Protein AF-A0A8T0CR46-F1 (afdb_monomer_lite)

Radius of gyration: 14.8 Å; chains: 1; bounding box: 35×21×45 Å

pLDDT: mean 83.99, std 10.34, range [54.0, 95.06]

Foldseek 3Di:
DCVCLVDLVVFAAEEEQAQAAAPVVVVVVVVVCPVSVLQDPVDNVSRRYHYFHDYNPHQLVSSLCSLVVSVVVQCCCCPVVVTDYHYHYPPPVSNVVSVVVVVVVVVD

Structure (mmCIF, N/CA/C/O backbone):
data_AF-A0A8T0CR46-F1
#
_entry.id   AF-A0A8T0CR46-F1
#
loop_
_atom_site.group_PDB
_atom_site.id
_atom_site.type_symbol
_atom_site.label_atom_id
_atom_site.label_alt_id
_atom_site.label_comp_id
_atom_site.label_asym_id
_atom_site.label_entity_id
_atom_site.label_seq_id
_atom_site.pdbx_PDB_ins_code
_atom_site.Cartn_x
_atom_site.Cartn_y
_atom_site.Cartn_z
_atom_site.occupancy
_atom_site.B_iso_or_equiv
_atom_site.auth_seq_id
_atom_site.auth_comp_id
_atom_site.auth_asym_id
_atom_site.auth_atom_id
_atom_site.pdbx_PDB_model_num
ATOM 1 N N . MET A 1 1 ? 5.145 12.892 8.705 1.00 56.03 1 MET A N 1
ATOM 2 C CA . MET A 1 1 ? 4.207 11.905 9.277 1.00 56.03 1 MET A CA 1
ATOM 3 C C . MET A 1 1 ? 3.051 12.491 10.091 1.00 56.03 1 MET A C 1
ATOM 5 O O . MET A 1 1 ? 2.077 11.772 10.279 1.00 56.03 1 MET A O 1
ATOM 9 N N . GLU A 1 2 ? 3.065 13.766 10.507 1.00 56.06 2 GLU A N 1
ATOM 10 C CA . GLU A 1 2 ? 1.919 14.369 11.224 1.00 56.06 2 GLU A CA 1
ATOM 11 C C . GLU A 1 2 ? 0.599 14.307 10.441 1.00 56.06 2 GLU A C 1
ATOM 13 O O . GLU A 1 2 ? -0.447 14.062 11.028 1.00 56.06 2 GLU A O 1
ATOM 18 N N . LEU A 1 3 ? 0.638 14.461 9.112 1.00 58.25 3 LEU A N 1
ATOM 19 C CA . LEU A 1 3 ? -0.565 14.420 8.276 1.00 58.25 3 LEU A CA 1
ATOM 20 C C . LEU A 1 3 ? -1.251 13.040 8.297 1.00 58.25 3 LEU A C 1
ATOM 22 O O . LEU A 1 3 ? -2.468 12.965 8.415 1.00 58.25 3 LEU A O 1
ATOM 26 N N . ILE A 1 4 ? -0.476 11.949 8.234 1.00 61.84 4 ILE A N 1
ATOM 27 C CA . ILE A 1 4 ? -1.019 10.580 8.263 1.00 61.84 4 ILE A CA 1
ATOM 28 C C . ILE A 1 4 ? -1.576 10.276 9.655 1.00 61.84 4 ILE A C 1
ATOM 30 O O . ILE A 1 4 ? -2.685 9.772 9.767 1.00 61.84 4 ILE A O 1
ATOM 34 N N . ASN A 1 5 ? -0.851 10.639 10.717 1.00 62.47 5 ASN A N 1
ATOM 35 C CA . ASN A 1 5 ? -1.284 10.404 12.096 1.00 62.47 5 ASN A CA 1
ATOM 36 C C . ASN A 1 5 ? -2.555 11.206 12.439 1.00 62.47 5 ASN A C 1
ATOM 38 O O . ASN A 1 5 ? -3.494 10.666 13.019 1.00 62.47 5 ASN A O 1
ATOM 42 N N . ASN A 1 6 ? -2.624 12.474 12.023 1.00 61.47 6 ASN A N 1
ATOM 43 C CA . ASN A 1 6 ? -3.775 13.337 12.288 1.00 61.47 6 ASN A CA 1
ATOM 44 C C . ASN A 1 6 ? -5.003 12.936 11.460 1.00 61.47 6 ASN A C 1
ATOM 46 O O . ASN A 1 6 ? -6.112 12.944 11.993 1.00 61.47 6 ASN A O 1
ATOM 50 N N . ILE A 1 7 ? -4.829 12.543 10.192 1.00 58.34 7 ILE A N 1
ATOM 51 C CA . ILE A 1 7 ? -5.963 12.156 9.344 1.00 58.34 7 ILE A CA 1
ATOM 52 C C . ILE A 1 7 ? -6.427 10.724 9.643 1.00 58.34 7 ILE A C 1
ATOM 54 O O . ILE A 1 7 ? -7.627 10.520 9.778 1.00 58.34 7 ILE A O 1
ATOM 58 N N . ALA A 1 8 ? -5.527 9.762 9.883 1.00 57.94 8 ALA A N 1
ATOM 59 C CA . ALA A 1 8 ? -5.908 8.392 10.263 1.00 57.94 8 ALA A CA 1
ATOM 60 C C . ALA A 1 8 ? -6.574 8.313 11.652 1.00 57.94 8 ALA A C 1
ATOM 62 O O . ALA A 1 8 ? -7.353 7.397 11.932 1.00 57.94 8 ALA A O 1
ATOM 63 N N . LYS A 1 9 ? -6.291 9.272 12.547 1.00 60.84 9 LYS A N 1
ATOM 64 C CA . LYS A 1 9 ? -7.025 9.413 13.816 1.00 60.84 9 LYS A CA 1
ATOM 65 C C . LYS A 1 9 ? -8.398 10.060 13.638 1.00 60.84 9 LYS A C 1
ATOM 67 O O . LYS A 1 9 ? -9.297 9.722 14.403 1.00 60.84 9 LYS A O 1
ATOM 72 N N . ALA A 1 10 ? -8.558 10.947 12.655 1.00 56.47 10 ALA A N 1
ATOM 73 C CA . ALA A 1 10 ? -9.793 11.692 12.425 1.00 56.47 10 ALA A CA 1
ATOM 74 C C . ALA A 1 10 ? -10.804 10.948 11.534 1.00 56.47 10 ALA A C 1
ATOM 76 O O . ALA A 1 10 ? -11.992 10.986 11.839 1.00 56.47 10 ALA A O 1
ATOM 77 N N . HIS A 1 11 ? -10.367 10.260 10.472 1.00 56.34 11 HIS A N 1
ATOM 78 C CA . HIS A 1 11 ? -11.255 9.601 9.509 1.00 56.34 11 HIS A CA 1
ATOM 79 C C . HIS A 1 11 ? -10.614 8.361 8.856 1.00 56.34 11 HIS A C 1
ATOM 81 O O . HIS A 1 11 ? -9.505 8.426 8.331 1.00 56.34 11 HIS A O 1
ATOM 87 N N . GLY A 1 12 ? -11.367 7.255 8.828 1.00 75.19 12 GLY A N 1
ATOM 88 C CA . GLY A 1 12 ? -11.159 6.148 7.888 1.00 75.19 12 GLY A CA 1
ATOM 89 C C . GLY A 1 12 ? -9.908 5.275 8.062 1.00 75.19 12 GLY A C 1
ATOM 90 O O . GLY A 1 12 ? -9.276 5.241 9.120 1.00 75.19 12 GLY A O 1
ATOM 91 N N . VAL A 1 13 ? -9.591 4.528 6.998 1.00 85.31 13 VAL A N 1
ATOM 92 C CA . VAL A 1 13 ? -8.410 3.651 6.870 1.00 85.31 13 VAL A CA 1
ATOM 93 C C . VAL A 1 13 ? -7.413 4.304 5.911 1.00 85.31 13 VAL A C 1
ATOM 95 O O . VAL A 1 13 ? -7.794 4.884 4.896 1.00 85.31 13 VAL A O 1
ATOM 98 N N . SER A 1 14 ? -6.119 4.217 6.211 1.00 88.50 14 SER A N 1
ATOM 99 C CA . SER A 1 14 ? -5.063 4.736 5.332 1.00 88.50 14 SER A CA 1
ATOM 100 C C . SER A 1 14 ? -4.324 3.608 4.616 1.00 88.50 14 SER A C 1
ATOM 102 O O . SER A 1 14 ? -3.993 2.591 5.218 1.00 88.50 14 SER A O 1
ATOM 104 N N . VAL A 1 15 ? -4.008 3.793 3.338 1.00 90.75 15 VAL A N 1
ATOM 105 C CA . VAL A 1 15 ? -3.164 2.873 2.567 1.00 90.75 15 VAL A CA 1
ATOM 106 C C . VAL A 1 15 ? -1.932 3.625 2.090 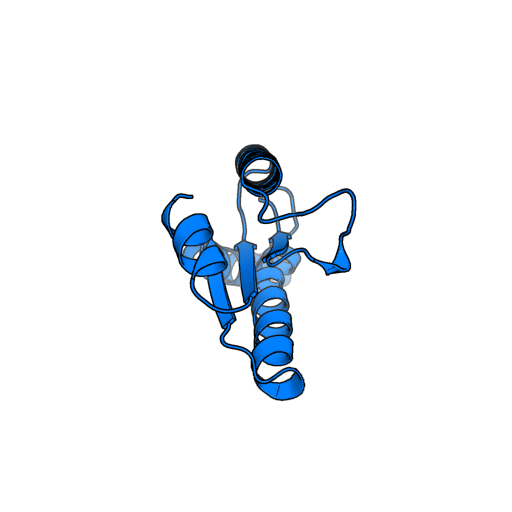1.00 90.75 15 VAL A C 1
ATOM 108 O O . VAL A 1 15 ? -2.043 4.672 1.460 1.00 90.75 15 VAL A O 1
ATOM 111 N N . PHE A 1 16 ? -0.749 3.097 2.385 1.00 91.50 16 PHE A N 1
ATOM 112 C CA . PHE A 1 16 ? 0.530 3.668 1.982 1.00 91.50 16 PHE A CA 1
ATOM 113 C C . PHE A 1 16 ? 1.216 2.762 0.960 1.00 91.50 16 PHE A C 1
ATOM 115 O O . PHE A 1 16 ? 1.511 1.605 1.248 1.00 91.50 16 PHE A O 1
ATOM 122 N N . GLY A 1 17 ? 1.495 3.291 -0.226 1.00 92.06 17 GLY A N 1
ATOM 123 C CA . GLY A 1 17 ? 2.255 2.644 -1.288 1.00 92.06 17 GLY A CA 1
ATOM 124 C C . GLY A 1 17 ? 3.648 3.254 -1.418 1.00 92.06 17 GLY A C 1
ATOM 125 O O . GLY A 1 17 ? 3.812 4.274 -2.084 1.00 92.06 17 GLY A O 1
ATOM 126 N N . GLY A 1 18 ? 4.646 2.604 -0.823 1.00 91.62 18 GLY A N 1
ATOM 127 C CA . GLY A 1 18 ? 6.061 2.957 -0.913 1.00 91.62 18 GLY A CA 1
ATOM 128 C C . GLY A 1 18 ? 6.701 2.449 -2.209 1.00 91.62 18 GLY A C 1
ATOM 129 O O . GLY A 1 18 ? 7.262 1.353 -2.226 1.00 91.62 18 GLY A O 1
ATOM 130 N N . VAL A 1 19 ? 6.615 3.209 -3.300 1.00 89.56 19 VAL A N 1
ATOM 131 C CA . VAL A 1 19 ? 7.185 2.888 -4.614 1.00 89.56 19 VAL A CA 1
ATOM 132 C C . VAL A 1 19 ? 8.599 3.447 -4.759 1.00 89.56 19 VAL A C 1
ATOM 134 O O . VAL A 1 19 ? 8.808 4.635 -4.981 1.00 89.56 19 VAL A O 1
ATOM 137 N N . GLY A 1 20 ? 9.582 2.554 -4.768 1.00 85.69 20 GLY A N 1
ATOM 138 C CA . GLY A 1 20 ? 10.983 2.890 -4.993 1.00 85.69 20 GLY A CA 1
ATOM 139 C C . GLY A 1 20 ? 11.594 3.724 -3.874 1.00 85.69 20 GLY A C 1
ATOM 140 O O . GLY A 1 20 ? 12.476 4.532 -4.163 1.00 85.69 20 GLY A O 1
ATOM 141 N N . GLU A 1 21 ? 11.135 3.512 -2.644 1.00 87.56 21 GLU A N 1
ATOM 142 C CA . GLU A 1 21 ? 11.645 4.166 -1.440 1.00 87.56 21 GLU A CA 1
ATOM 143 C C . GLU A 1 21 ? 12.926 3.503 -0.931 1.00 87.56 21 GLU A C 1
ATOM 145 O O . GLU A 1 21 ? 13.296 2.395 -1.349 1.00 87.56 21 GLU A O 1
ATOM 150 N N . ARG A 1 22 ? 13.647 4.199 -0.046 1.00 90.00 22 ARG A N 1
ATOM 151 C CA . ARG A 1 22 ? 14.786 3.596 0.651 1.00 90.00 22 ARG A CA 1
ATOM 152 C C . ARG A 1 22 ? 14.275 2.721 1.787 1.00 90.00 22 ARG A C 1
ATOM 154 O O . ARG A 1 22 ? 13.466 3.163 2.598 1.00 90.00 22 ARG A O 1
ATOM 161 N N . THR A 1 23 ? 14.867 1.539 1.948 1.00 88.75 23 THR A N 1
ATOM 162 C CA . THR A 1 23 ? 14.489 0.597 3.016 1.00 88.75 23 THR A CA 1
ATOM 163 C C . THR A 1 23 ? 14.590 1.219 4.406 1.00 88.75 23 THR A C 1
ATOM 165 O O . THR A 1 23 ? 13.755 0.945 5.261 1.00 88.75 23 THR A O 1
ATOM 168 N N . ARG A 1 24 ? 15.571 2.107 4.620 1.00 91.25 24 ARG A N 1
ATOM 169 C CA . ARG A 1 24 ? 15.704 2.871 5.867 1.00 91.25 24 ARG A CA 1
ATOM 170 C C . ARG A 1 24 ? 14.489 3.766 6.123 1.00 91.25 24 ARG A C 1
ATOM 172 O O . ARG A 1 24 ? 13.941 3.725 7.210 1.00 91.25 24 ARG A O 1
ATOM 179 N N . GLU A 1 25 ? 14.050 4.529 5.124 1.00 86.56 25 GLU A N 1
ATOM 180 C CA . GLU A 1 25 ? 12.909 5.449 5.248 1.00 86.56 25 GLU A CA 1
ATOM 181 C C . GLU A 1 25 ? 11.604 4.671 5.479 1.00 86.56 25 GLU A C 1
ATOM 183 O O . GLU A 1 25 ? 10.792 5.060 6.315 1.00 86.56 25 GLU A O 1
ATOM 188 N N . GLY A 1 26 ? 11.447 3.513 4.826 1.00 86.44 26 GLY A N 1
ATOM 189 C CA . GLY A 1 26 ? 10.337 2.596 5.094 1.00 86.44 26 GLY A CA 1
ATOM 190 C C . GLY A 1 26 ? 10.342 2.035 6.521 1.00 86.44 26 GLY A C 1
ATOM 191 O O . GLY A 1 26 ? 9.294 1.982 7.159 1.00 86.44 26 GLY A O 1
ATOM 192 N N . ASN A 1 27 ? 11.512 1.653 7.041 1.00 89.81 27 ASN A N 1
ATOM 193 C CA . ASN A 1 27 ? 11.646 1.172 8.417 1.00 89.81 27 ASN A CA 1
ATOM 194 C C . ASN A 1 27 ? 11.351 2.274 9.443 1.00 89.81 27 ASN A C 1
ATOM 196 O O . ASN A 1 27 ? 10.620 2.032 10.400 1.00 89.81 27 ASN A O 1
ATOM 200 N N . ASP A 1 28 ? 11.882 3.478 9.229 1.00 89.69 28 ASP A N 1
ATOM 201 C CA . ASP A 1 28 ? 11.635 4.627 10.102 1.00 89.69 28 ASP A CA 1
ATOM 202 C C . ASP A 1 28 ? 10.128 4.959 10.134 1.00 89.69 28 ASP A C 1
ATOM 204 O O . ASP A 1 28 ? 9.560 5.161 11.207 1.00 89.69 28 ASP A O 1
ATOM 208 N N . LEU A 1 29 ? 9.446 4.892 8.979 1.00 87.12 29 LEU A N 1
ATOM 209 C CA . LEU A 1 29 ? 7.991 5.048 8.881 1.00 87.12 29 LEU A CA 1
ATOM 210 C C . LEU A 1 29 ? 7.220 3.976 9.648 1.00 87.12 29 LEU A C 1
ATOM 212 O O . LEU A 1 29 ? 6.269 4.299 10.357 1.00 87.12 29 LEU A O 1
ATOM 216 N N . TYR A 1 30 ? 7.618 2.712 9.527 1.00 88.06 30 TYR A N 1
ATOM 217 C CA . TYR A 1 30 ? 6.979 1.624 10.262 1.00 88.06 30 TYR A CA 1
ATOM 218 C C . TYR A 1 30 ? 7.098 1.817 11.781 1.00 88.06 30 TYR A C 1
ATOM 220 O O . TYR A 1 30 ? 6.103 1.689 12.498 1.00 88.06 30 TYR A O 1
ATOM 228 N N . MET A 1 31 ? 8.290 2.181 12.263 1.00 89.81 31 MET A N 1
ATOM 229 C CA . MET A 1 31 ? 8.522 2.435 13.688 1.00 89.81 31 MET A CA 1
ATOM 230 C C . MET A 1 31 ? 7.699 3.625 14.191 1.00 89.81 31 MET A C 1
ATOM 232 O O . MET A 1 31 ? 7.061 3.518 15.236 1.00 89.81 31 MET A O 1
ATOM 236 N N . GLU A 1 32 ? 7.608 4.714 13.424 1.00 86.38 32 GLU A N 1
ATOM 237 C CA . GLU A 1 32 ? 6.786 5.868 13.810 1.00 86.38 32 GLU A CA 1
ATOM 238 C C . GLU A 1 32 ? 5.281 5.531 13.841 1.00 86.38 32 GLU A C 1
ATOM 240 O O . GLU A 1 32 ? 4.551 5.962 14.737 1.00 86.38 32 GLU A O 1
ATOM 245 N N . MET A 1 33 ? 4.792 4.713 12.903 1.00 85.75 33 MET A N 1
ATOM 246 C CA . MET A 1 33 ? 3.391 4.258 12.886 1.00 85.75 33 MET A CA 1
ATOM 247 C C . MET A 1 33 ? 3.054 3.352 14.074 1.00 85.75 33 MET A C 1
ATOM 249 O O . MET A 1 33 ? 1.936 3.393 14.595 1.00 85.75 33 MET A O 1
ATOM 253 N N . LYS A 1 34 ? 4.028 2.564 14.527 1.00 85.69 34 LYS A N 1
ATOM 254 C CA . LYS A 1 34 ? 3.924 1.755 15.740 1.00 85.69 34 LYS A CA 1
ATOM 255 C C . LYS A 1 34 ? 3.911 2.628 16.997 1.00 85.69 34 LYS A C 1
ATOM 257 O O . LYS A 1 34 ? 3.012 2.493 17.822 1.00 85.69 34 LYS A O 1
ATOM 262 N N . GLU A 1 35 ? 4.860 3.551 17.138 1.00 85.62 35 GLU A N 1
ATOM 263 C CA . GLU A 1 35 ? 4.948 4.444 18.306 1.00 85.62 35 GLU A CA 1
ATOM 264 C C . GLU A 1 35 ? 3.738 5.382 18.427 1.00 85.62 35 GLU A C 1
ATOM 266 O O . GLU A 1 35 ? 3.282 5.687 19.528 1.00 85.62 35 GLU A O 1
ATOM 271 N N . SER A 1 36 ? 3.169 5.807 17.297 1.00 81.56 36 SER A N 1
ATOM 272 C CA . SER A 1 36 ? 1.979 6.668 17.258 1.00 81.56 36 SER A CA 1
ATOM 273 C C . SER A 1 36 ? 0.652 5.944 17.527 1.00 81.56 36 SER A C 1
ATOM 275 O O . SER A 1 36 ? -0.381 6.618 17.670 1.00 81.56 36 SER A O 1
ATOM 277 N N . GLY A 1 37 ? 0.676 4.607 17.613 1.00 80.75 37 GLY A N 1
ATOM 278 C CA . GLY A 1 37 ? -0.491 3.749 17.834 1.00 80.75 37 GLY A CA 1
ATOM 279 C C . GLY A 1 37 ? -1.384 3.564 16.603 1.00 80.75 37 GLY A C 1
ATOM 280 O O . GLY A 1 37 ? -2.527 3.133 16.740 1.00 80.75 37 GLY A O 1
ATOM 281 N N . VAL A 1 38 ? -0.900 3.913 15.407 1.00 83.81 38 VAL A N 1
ATOM 282 C CA . VAL A 1 38 ? -1.615 3.679 14.138 1.00 83.81 38 VAL A CA 1
A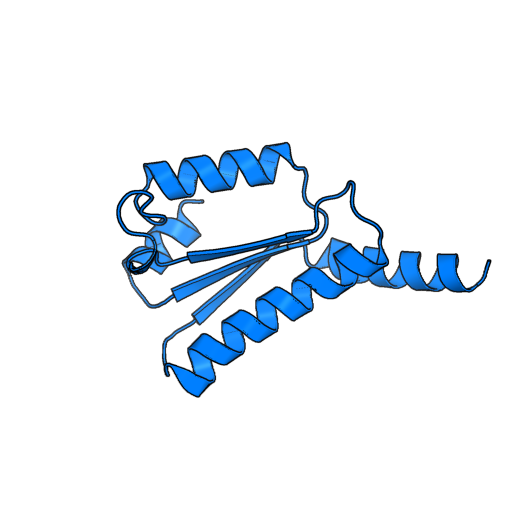TOM 283 C C . VAL A 1 38 ? -1.539 2.198 13.745 1.00 83.81 38 VAL A C 1
ATOM 285 O O . VAL A 1 38 ? -2.515 1.638 13.238 1.00 83.81 38 VAL A O 1
ATOM 288 N N . ILE A 1 39 ? -0.392 1.565 14.015 1.00 86.12 39 ILE A N 1
ATOM 289 C CA . ILE A 1 39 ? -0.192 0.114 13.947 1.00 86.12 39 ILE A CA 1
ATOM 290 C C . ILE A 1 39 ? -0.197 -0.429 15.372 1.00 86.12 39 ILE A C 1
ATOM 292 O O . ILE A 1 39 ? 0.633 -0.038 16.193 1.00 86.12 39 ILE A O 1
ATOM 296 N N . ASN A 1 40 ? -1.114 -1.350 15.650 1.00 85.69 40 ASN A N 1
ATOM 297 C CA . ASN A 1 40 ? -1.195 -2.040 16.931 1.00 85.69 40 ASN A CA 1
ATOM 298 C C . ASN A 1 40 ? -0.575 -3.440 16.784 1.00 85.69 40 ASN A C 1
ATOM 300 O O . ASN A 1 40 ? -1.160 -4.327 16.165 1.00 85.69 40 ASN A O 1
ATOM 304 N N . GLU A 1 41 ? 0.625 -3.643 17.336 1.00 82.88 41 GLU A N 1
ATOM 305 C CA . GLU A 1 41 ? 1.322 -4.940 17.268 1.00 82.88 41 GLU A CA 1
ATOM 306 C C . GLU A 1 41 ? 0.653 -6.024 18.114 1.00 82.88 41 GLU A C 1
ATOM 308 O O . GLU A 1 41 ? 0.752 -7.208 17.792 1.00 82.88 41 GLU A O 1
ATOM 313 N N . GLN A 1 42 ? -0.012 -5.636 19.202 1.00 83.25 42 GLN A N 1
ATOM 314 C CA . GLN A 1 42 ? -0.704 -6.574 20.081 1.00 83.25 42 GLN A CA 1
ATOM 315 C C . GLN A 1 42 ? -2.034 -7.024 19.467 1.00 83.25 42 GLN A C 1
ATOM 317 O O . GLN A 1 42 ? -2.446 -8.165 19.672 1.00 83.25 42 GLN A O 1
ATOM 322 N N . ASN A 1 43 ? -2.684 -6.151 18.691 1.00 84.56 43 ASN A N 1
ATOM 323 C CA . ASN A 1 43 ? -3.897 -6.464 17.949 1.00 84.56 43 ASN A CA 1
ATOM 324 C C . ASN A 1 43 ? -3.850 -5.898 16.524 1.00 84.56 43 ASN A C 1
ATOM 326 O O . ASN A 1 43 ? -4.310 -4.790 16.251 1.00 84.56 43 ASN A O 1
ATOM 330 N N . ILE A 1 44 ? -3.349 -6.708 15.589 1.00 83.19 44 ILE A N 1
ATOM 331 C CA . ILE A 1 44 ? -3.210 -6.322 14.177 1.00 83.19 44 ILE A CA 1
ATOM 332 C C . ILE A 1 44 ? -4.564 -5.917 13.570 1.00 83.19 44 ILE A C 1
ATOM 334 O O . ILE A 1 44 ? -4.603 -5.021 12.730 1.00 83.19 44 ILE A O 1
ATOM 338 N N . ALA A 1 45 ? -5.674 -6.510 14.026 1.00 81.06 45 ALA A N 1
ATOM 339 C CA . ALA A 1 45 ? -7.012 -6.216 13.510 1.00 81.06 45 ALA A CA 1
ATOM 340 C C . ALA A 1 45 ? -7.501 -4.791 13.829 1.00 81.06 45 ALA A C 1
ATOM 342 O O . ALA A 1 45 ? -8.395 -4.291 13.153 1.00 81.06 45 ALA A O 1
ATOM 343 N N . GLU A 1 46 ? -6.917 -4.126 14.829 1.00 82.94 46 GLU A N 1
ATOM 344 C CA . GLU A 1 46 ? -7.232 -2.733 15.178 1.00 82.94 46 GLU A CA 1
ATOM 345 C C . GLU A 1 46 ? -6.358 -1.711 14.436 1.00 82.94 46 GLU A C 1
ATOM 347 O O . GLU A 1 46 ? -6.554 -0.503 14.587 1.00 82.94 46 GLU A O 1
ATOM 352 N N . SER A 1 47 ? -5.387 -2.169 13.639 1.00 85.88 47 SER A N 1
ATOM 353 C CA . SER A 1 47 ? -4.505 -1.275 12.888 1.00 85.88 47 SER A CA 1
ATOM 354 C C . SER A 1 47 ? -5.287 -0.517 11.815 1.00 85.88 47 SER A C 1
ATOM 356 O O . SER A 1 47 ? -6.066 -1.097 11.061 1.00 85.88 47 SER A O 1
ATOM 358 N N . LYS A 1 48 ? -5.048 0.793 11.714 1.00 84.50 48 LYS A N 1
ATOM 359 C CA . LYS A 1 48 ? -5.775 1.685 10.789 1.00 84.50 48 LYS A CA 1
ATOM 360 C C . LYS A 1 48 ? -5.022 1.985 9.495 1.00 84.50 48 LYS A C 1
ATOM 362 O O . LYS A 1 48 ? -5.462 2.819 8.702 1.00 84.50 48 LYS A O 1
ATOM 367 N N . VAL A 1 49 ? -3.874 1.343 9.288 1.00 88.06 49 VAL A N 1
ATOM 368 C CA . VAL A 1 49 ? -3.020 1.568 8.123 1.00 88.06 49 VAL A CA 1
ATOM 369 C C . VAL A 1 49 ? -2.614 0.257 7.461 1.00 88.06 49 VAL A C 1
ATOM 371 O O . VAL A 1 49 ? -2.237 -0.699 8.136 1.00 88.06 49 VAL A O 1
ATOM 374 N N . ALA A 1 50 ? -2.646 0.235 6.132 1.00 89.25 50 ALA A N 1
ATOM 375 C CA . ALA A 1 50 ? -2.024 -0.798 5.315 1.00 89.25 50 ALA A CA 1
ATOM 376 C C . ALA A 1 50 ? -0.757 -0.231 4.662 1.00 89.25 50 ALA A C 1
ATOM 378 O O . ALA A 1 50 ? -0.808 0.813 4.013 1.00 89.25 50 ALA A O 1
ATOM 379 N N . LEU A 1 51 ? 0.379 -0.910 4.826 1.00 90.88 51 LEU A N 1
ATOM 380 C CA . LEU A 1 51 ? 1.658 -0.515 4.233 1.00 90.88 51 LEU A CA 1
ATOM 381 C C . LEU A 1 51 ? 2.037 -1.494 3.117 1.00 90.88 51 LEU A C 1
ATOM 383 O O . LEU A 1 51 ? 2.148 -2.697 3.348 1.00 90.88 51 LEU A O 1
ATOM 387 N N . VAL A 1 52 ? 2.275 -0.979 1.915 1.00 92.75 52 VAL A N 1
ATOM 388 C CA . VAL A 1 52 ? 2.720 -1.742 0.745 1.00 92.75 52 VAL A CA 1
ATOM 389 C C . VAL A 1 52 ? 4.057 -1.175 0.292 1.00 92.75 52 VAL A C 1
ATOM 391 O O . VAL A 1 52 ? 4.138 -0.013 -0.094 1.00 92.75 52 VAL A O 1
ATOM 394 N N . TYR A 1 53 ? 5.113 -1.987 0.313 1.00 91.50 53 TYR A N 1
ATOM 395 C CA . TYR A 1 53 ? 6.464 -1.538 -0.021 1.00 91.50 53 TYR A CA 1
ATOM 396 C C . TYR A 1 53 ? 7.014 -2.219 -1.273 1.00 91.50 53 TYR A C 1
ATOM 398 O O . TYR A 1 53 ? 6.978 -3.437 -1.413 1.00 91.50 53 TYR A O 1
ATOM 406 N N . GLY A 1 54 ? 7.595 -1.408 -2.150 1.00 90.44 54 GLY A N 1
ATOM 407 C CA . GLY A 1 54 ? 8.393 -1.802 -3.302 1.00 90.44 54 GLY A CA 1
ATOM 408 C C . GLY A 1 54 ? 9.694 -1.028 -3.278 1.00 90.44 54 GLY A C 1
ATOM 409 O O . GLY A 1 54 ? 9.818 -0.005 -3.939 1.00 90.44 54 GLY A O 1
ATOM 410 N N . GLN A 1 55 ? 10.638 -1.486 -2.471 1.00 88.19 55 GLN A N 1
ATOM 411 C CA . GLN A 1 55 ? 11.867 -0.764 -2.148 1.00 88.19 55 GLN A CA 1
ATOM 412 C C . GLN A 1 55 ? 12.797 -0.607 -3.367 1.00 88.19 55 GLN A C 1
ATOM 414 O O . GLN A 1 55 ? 12.678 -1.322 -4.361 1.00 88.19 55 GLN A O 1
ATOM 419 N N . MET A 1 56 ? 13.746 0.335 -3.319 1.00 86.31 56 MET A N 1
ATOM 420 C CA . MET A 1 56 ? 14.691 0.595 -4.424 1.00 86.31 56 MET A CA 1
ATOM 421 C C . MET A 1 56 ? 15.525 -0.618 -4.861 1.00 86.31 56 MET A C 1
ATOM 423 O O . MET A 1 56 ? 15.950 -0.665 -6.015 1.00 86.31 56 MET A O 1
ATOM 427 N N . ASN A 1 57 ? 15.778 -1.562 -3.953 1.00 87.88 57 ASN A N 1
ATOM 428 C CA . ASN A 1 57 ? 16.516 -2.798 -4.226 1.00 87.88 57 ASN A CA 1
ATOM 429 C C . ASN A 1 57 ? 15.711 -3.806 -5.062 1.00 87.88 57 ASN A C 1
ATOM 431 O O . ASN A 1 57 ? 16.291 -4.768 -5.559 1.00 87.88 57 ASN A O 1
ATOM 435 N N . GLU A 1 58 ? 14.406 -3.591 -5.231 1.00 88.94 58 GLU A N 1
ATOM 436 C CA . GLU A 1 58 ? 13.544 -4.465 -6.016 1.00 88.94 58 GLU A CA 1
ATOM 437 C C . GLU A 1 58 ? 13.639 -4.193 -7.521 1.00 88.94 58 GLU A C 1
ATOM 439 O O . GLU A 1 58 ? 13.879 -3.069 -7.997 1.00 88.94 58 GLU A O 1
ATOM 444 N N . LEU A 1 59 ? 13.363 -5.248 -8.293 1.00 88.94 59 LEU A N 1
ATOM 445 C CA . LEU A 1 59 ? 13.294 -5.181 -9.749 1.00 88.94 59 LEU A CA 1
ATOM 446 C C . LEU A 1 59 ? 12.316 -4.075 -10.194 1.00 88.94 59 LEU A C 1
ATOM 448 O O . LEU A 1 59 ? 11.258 -3.886 -9.587 1.00 88.94 59 LEU A O 1
ATOM 452 N N . PRO A 1 60 ? 12.613 -3.351 -11.287 1.00 86.19 60 PRO A N 1
ATOM 453 C CA . PRO A 1 60 ? 11.755 -2.263 -11.758 1.00 86.19 60 PRO A CA 1
ATOM 454 C C . PRO A 1 60 ? 10.326 -2.714 -12.076 1.00 86.19 60 PRO A C 1
ATOM 456 O O . PRO A 1 60 ? 9.386 -1.976 -11.799 1.00 86.19 60 PRO A O 1
ATOM 459 N N . GLY A 1 61 ? 10.141 -3.944 -12.568 1.00 85.62 61 GLY A N 1
ATOM 460 C CA . GLY A 1 61 ? 8.808 -4.516 -12.766 1.00 85.62 61 GLY A CA 1
ATOM 461 C C . GLY A 1 61 ? 8.016 -4.656 -11.459 1.00 85.62 61 GLY A C 1
ATOM 462 O O . GLY A 1 61 ? 6.837 -4.311 -11.421 1.00 85.62 61 GLY A O 1
ATOM 463 N N . ALA A 1 62 ? 8.664 -5.082 -10.369 1.00 86.94 62 ALA A N 1
ATOM 464 C CA . ALA A 1 62 ? 8.033 -5.167 -9.052 1.00 86.94 62 ALA A CA 1
ATOM 465 C C . ALA A 1 62 ? 7.664 -3.770 -8.526 1.00 86.94 62 ALA A C 1
ATOM 467 O O . ALA A 1 62 ? 6.527 -3.547 -8.109 1.00 86.94 62 ALA A O 1
ATOM 468 N N . ARG A 1 63 ? 8.575 -2.794 -8.650 1.00 89.62 63 ARG A N 1
ATOM 469 C CA . ARG A 1 63 ? 8.326 -1.397 -8.248 1.00 89.62 63 ARG A CA 1
ATOM 470 C C . ARG A 1 63 ? 7.162 -0.760 -9.005 1.00 89.62 63 ARG A C 1
ATOM 472 O O . ARG A 1 63 ? 6.348 -0.074 -8.398 1.00 89.62 63 ARG A O 1
ATOM 479 N N . MET A 1 64 ? 7.032 -1.030 -10.304 1.00 87.06 64 MET A N 1
ATOM 480 C CA . MET A 1 64 ? 5.890 -0.560 -11.092 1.00 87.06 64 MET A CA 1
ATOM 481 C C . MET A 1 64 ? 4.560 -1.136 -10.574 1.00 87.06 64 MET A C 1
ATOM 483 O O . MET A 1 64 ? 3.540 -0.461 -10.623 1.00 87.06 64 MET A O 1
ATOM 487 N N . ARG A 1 65 ? 4.530 -2.372 -10.070 1.00 90.75 65 ARG A N 1
ATOM 488 C CA . ARG A 1 65 ? 3.279 -3.005 -9.618 1.00 90.75 65 ARG A CA 1
ATOM 489 C C . ARG A 1 65 ? 2.836 -2.558 -8.228 1.00 90.75 65 ARG A C 1
ATOM 491 O O . ARG A 1 65 ? 1.639 -2.549 -7.971 1.00 90.75 65 ARG A O 1
ATOM 498 N N . VAL A 1 66 ? 3.757 -2.129 -7.369 1.00 91.81 66 VAL A N 1
ATOM 499 C CA . VAL A 1 66 ? 3.462 -1.754 -5.974 1.00 91.81 66 VAL A CA 1
ATOM 500 C C . VAL A 1 66 ? 2.400 -0.662 -5.856 1.00 91.81 66 VAL A C 1
ATOM 502 O O . VAL A 1 66 ? 1.496 -0.788 -5.034 1.00 91.81 66 VAL A O 1
ATOM 505 N N . GLY A 1 67 ? 2.453 0.367 -6.708 1.00 89.69 67 GLY A N 1
ATOM 506 C CA . GLY A 1 67 ? 1.430 1.419 -6.714 1.00 89.69 67 GLY A CA 1
ATOM 507 C C . GLY A 1 67 ? 0.031 0.881 -7.039 1.00 89.69 67 GLY A C 1
ATOM 508 O O . GLY A 1 67 ? -0.948 1.311 -6.437 1.00 89.69 67 GLY A O 1
ATOM 509 N N . LEU A 1 68 ? -0.059 -0.110 -7.933 1.00 92.38 68 LEU A N 1
ATOM 510 C CA . LEU A 1 68 ? -1.323 -0.768 -8.275 1.00 92.38 68 LEU A CA 1
ATOM 511 C C . LEU A 1 68 ? -1.812 -1.663 -7.135 1.00 92.38 68 LEU A C 1
ATOM 513 O O . LEU A 1 68 ? -2.995 -1.647 -6.829 1.00 92.38 68 LEU A O 1
ATOM 517 N N . THR A 1 69 ? -0.916 -2.392 -6.467 1.00 93.75 69 THR A N 1
ATOM 518 C CA . THR A 1 69 ? -1.272 -3.203 -5.293 1.00 93.75 69 THR A CA 1
ATOM 519 C C . THR A 1 69 ? -1.842 -2.339 -4.168 1.00 93.75 69 THR A C 1
ATOM 521 O O . THR A 1 69 ? -2.860 -2.695 -3.578 1.00 93.75 69 THR A O 1
ATOM 524 N N . ALA A 1 70 ? -1.222 -1.185 -3.897 1.00 93.31 70 ALA A N 1
ATOM 525 C CA . ALA A 1 70 ? -1.738 -0.223 -2.927 1.00 93.31 70 ALA A CA 1
ATOM 526 C C . ALA A 1 70 ? -3.120 0.310 -3.343 1.00 93.31 70 ALA A C 1
ATOM 528 O O . ALA A 1 70 ? -4.023 0.386 -2.513 1.00 93.31 70 ALA A O 1
ATOM 529 N N . LEU A 1 71 ? -3.316 0.604 -4.634 1.00 93.50 71 LEU A N 1
ATOM 530 C CA . LEU A 1 71 ? -4.617 1.019 -5.157 1.00 93.50 71 LEU A CA 1
ATOM 531 C C . LEU A 1 71 ? -5.680 -0.073 -4.979 1.00 93.50 71 LEU A C 1
ATOM 533 O O . LEU A 1 71 ? -6.755 0.229 -4.484 1.00 93.50 71 LEU A O 1
ATOM 537 N N . THR A 1 72 ? -5.379 -1.336 -5.286 1.00 95.06 72 THR A N 1
ATOM 538 C CA . THR A 1 72 ? -6.332 -2.446 -5.115 1.00 95.06 72 THR A CA 1
ATOM 539 C C . THR A 1 72 ? -6.753 -2.628 -3.655 1.00 95.06 72 THR A C 1
ATOM 541 O O . THR A 1 72 ? -7.925 -2.872 -3.379 1.00 95.06 72 THR A O 1
ATOM 544 N N . MET A 1 73 ? -5.825 -2.478 -2.703 1.00 92.38 73 MET A N 1
ATOM 545 C CA . MET A 1 73 ? -6.177 -2.496 -1.278 1.00 92.38 73 MET A CA 1
ATOM 546 C C . MET A 1 73 ? -7.088 -1.322 -0.913 1.00 92.38 73 MET A C 1
ATOM 548 O O . MET A 1 73 ? -8.070 -1.505 -0.198 1.00 92.38 73 MET A O 1
ATOM 552 N N . ALA A 1 74 ? -6.795 -0.127 -1.430 1.00 92.25 74 ALA A N 1
ATOM 553 C CA . ALA A 1 74 ? -7.629 1.046 -1.205 1.00 92.25 74 ALA A CA 1
ATOM 554 C C . ALA A 1 74 ? -9.035 0.890 -1.809 1.00 92.25 74 ALA A C 1
ATOM 556 O O . ALA A 1 74 ? -10.020 1.231 -1.160 1.00 92.25 74 ALA A O 1
ATOM 557 N N . GLU A 1 75 ? -9.144 0.331 -3.014 1.00 93.19 75 GLU A N 1
ATOM 558 C CA . GLU A 1 75 ? -10.425 0.041 -3.663 1.00 93.19 75 GLU A CA 1
ATOM 559 C C . GLU A 1 75 ? -11.242 -0.975 -2.868 1.00 93.19 75 GLU A C 1
ATOM 561 O O . GLU A 1 75 ? -12.438 -0.779 -2.703 1.00 93.19 75 GLU A O 1
ATOM 566 N N . TYR A 1 76 ? -10.611 -2.002 -2.292 1.00 93.06 76 TYR A N 1
ATOM 567 C CA . TYR A 1 76 ? -11.315 -2.947 -1.426 1.00 93.06 76 TYR A CA 1
ATOM 568 C C . TYR A 1 76 ? -11.936 -2.253 -0.203 1.00 93.06 76 TYR A C 1
ATOM 570 O O . TYR A 1 76 ? -13.115 -2.447 0.094 1.00 93.06 76 TYR A O 1
ATOM 578 N N . PHE A 1 77 ? -11.170 -1.406 0.490 1.00 90.31 77 PHE A N 1
ATOM 579 C CA . PHE A 1 77 ? -11.684 -0.672 1.651 1.00 90.31 77 PHE A CA 1
ATOM 580 C C . PHE A 1 77 ? -12.785 0.334 1.281 1.00 90.31 77 PHE A C 1
ATOM 582 O O . PHE A 1 77 ? -13.709 0.542 2.066 1.00 90.31 77 PHE A O 1
ATOM 589 N N . ARG A 1 78 ? -12.721 0.916 0.080 1.00 90.56 78 ARG A N 1
ATOM 590 C CA . ARG A 1 78 ? -13.737 1.844 -0.429 1.00 90.56 78 ARG A CA 1
ATOM 591 C C . ARG A 1 78 ? -15.012 1.125 -0.877 1.00 90.56 78 ARG A C 1
ATOM 593 O O . ARG A 1 78 ? -16.097 1.544 -0.501 1.00 90.56 78 ARG A O 1
ATOM 600 N N . ASP A 1 79 ? -14.887 0.074 -1.684 1.00 93.88 79 ASP A N 1
ATOM 601 C CA . ASP A 1 79 ? -16.014 -0.533 -2.406 1.00 93.88 79 ASP A CA 1
ATOM 602 C C . ASP A 1 79 ? -16.689 -1.658 -1.615 1.00 93.88 79 ASP A C 1
ATOM 604 O O . ASP A 1 79 ? -17.894 -1.852 -1.735 1.00 93.88 79 ASP A O 1
ATOM 608 N N . VAL A 1 80 ? -15.924 -2.417 -0.821 1.00 93.25 80 VAL A N 1
ATOM 609 C CA . VAL A 1 80 ? -16.449 -3.562 -0.055 1.00 93.25 80 VAL A CA 1
ATOM 610 C C . VAL A 1 80 ? -16.764 -3.163 1.379 1.00 93.25 80 VAL A C 1
ATOM 612 O O . VAL A 1 80 ? -17.812 -3.528 1.904 1.00 93.25 80 VAL A O 1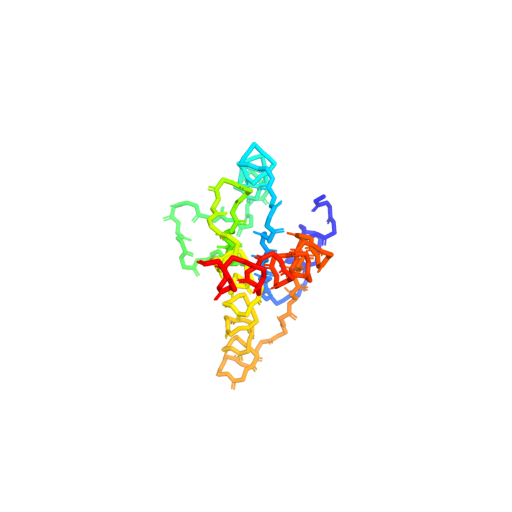
ATOM 615 N N . ASN A 1 81 ? -15.859 -2.418 2.015 1.00 87.31 81 ASN A N 1
ATOM 616 C CA . ASN A 1 81 ? -16.045 -2.001 3.404 1.00 87.31 81 ASN A CA 1
ATOM 617 C C . ASN A 1 81 ? -16.772 -0.651 3.532 1.00 87.31 81 ASN A C 1
ATOM 619 O O . ASN A 1 81 ? -17.115 -0.279 4.651 1.00 87.31 81 ASN A O 1
ATOM 623 N N . GLU A 1 82 ? -16.996 0.066 2.422 1.00 88.88 82 GLU A N 1
ATOM 624 C CA . GLU A 1 82 ? -17.667 1.377 2.381 1.00 88.88 82 GLU A CA 1
ATOM 625 C C . GLU A 1 82 ? -17.038 2.409 3.338 1.00 88.88 82 GLU A C 1
ATOM 627 O O . GLU A 1 82 ? -17.724 3.207 3.977 1.00 88.88 82 GLU A O 1
ATOM 632 N N . GLN A 1 83 ? -15.708 2.379 3.468 1.00 84.81 83 GLN A N 1
ATOM 633 C CA . GLN A 1 83 ? -14.959 3.275 4.349 1.00 84.81 83 GLN A CA 1
ATOM 634 C C . GLN A 1 83 ? -14.329 4.421 3.560 1.00 84.81 83 GLN A C 1
ATOM 636 O O . GLN A 1 83 ? -13.942 4.266 2.402 1.00 84.81 83 GLN A O 1
ATOM 641 N N . ASP A 1 84 ? -14.142 5.564 4.221 1.00 87.00 84 ASP A N 1
ATOM 642 C CA . ASP A 1 84 ? -13.273 6.611 3.696 1.00 87.00 84 ASP A CA 1
ATOM 643 C C . ASP A 1 84 ? -11.828 6.106 3.693 1.00 87.00 84 ASP A C 1
ATOM 645 O O . ASP A 1 84 ? -11.294 5.680 4.724 1.00 87.00 84 ASP A O 1
ATOM 649 N N . VAL A 1 85 ? -11.197 6.147 2.521 1.00 88.75 85 VAL A N 1
ATOM 650 C CA . VAL A 1 85 ? -9.832 5.658 2.333 1.00 88.75 85 VAL A CA 1
ATOM 651 C C . VAL A 1 85 ? -8.922 6.797 1.935 1.00 88.75 85 VAL A C 1
ATOM 653 O O . VAL A 1 85 ? -9.184 7.512 0.966 1.00 88.75 85 VAL A O 1
ATOM 656 N N . LEU A 1 86 ? -7.799 6.912 2.637 1.00 89.88 86 LEU A N 1
ATOM 657 C CA . LEU A 1 86 ? -6.730 7.819 2.253 1.00 89.88 86 LEU A CA 1
ATOM 658 C C . LEU A 1 86 ? -5.570 7.037 1.644 1.00 89.88 86 LEU A C 1
ATOM 660 O O . LEU A 1 86 ? -4.891 6.278 2.333 1.00 89.88 86 LEU A O 1
ATOM 664 N N . LEU A 1 87 ? -5.343 7.227 0.346 1.00 90.12 87 LEU A N 1
ATOM 665 C CA . LEU A 1 87 ? -4.242 6.599 -0.378 1.00 90.12 87 LEU A CA 1
ATOM 666 C C . LEU A 1 87 ? -3.045 7.551 -0.461 1.00 90.12 87 LEU A C 1
ATOM 668 O O . LEU A 1 87 ? -3.124 8.619 -1.067 1.00 90.12 87 LEU A O 1
ATOM 672 N N . PHE A 1 88 ? -1.917 7.123 0.092 1.00 90.38 88 PHE A N 1
ATOM 673 C CA . PHE A 1 88 ? -0.622 7.778 -0.044 1.00 90.38 88 PHE A CA 1
ATOM 674 C C . PHE A 1 88 ? 0.264 6.967 -0.979 1.00 90.38 88 PHE A C 1
ATOM 676 O O . PHE A 1 88 ? 0.456 5.775 -0.761 1.00 90.38 88 PHE A O 1
ATOM 683 N N . ILE A 1 89 ? 0.836 7.604 -2.000 1.00 89.88 89 ILE A N 1
ATOM 684 C CA . ILE A 1 89 ? 1.840 6.982 -2.868 1.00 89.88 89 ILE A CA 1
ATOM 685 C C . ILE A 1 89 ? 3.127 7.787 -2.759 1.00 89.88 89 ILE A C 1
ATOM 687 O O . ILE A 1 89 ? 3.181 8.929 -3.218 1.00 89.88 89 ILE A O 1
ATOM 691 N N . ASP A 1 90 ? 4.162 7.168 -2.203 1.00 88.56 90 ASP A N 1
ATOM 692 C CA . ASP A 1 90 ? 5.499 7.744 -2.115 1.00 88.56 90 ASP A CA 1
ATOM 693 C C . ASP A 1 90 ? 6.503 6.81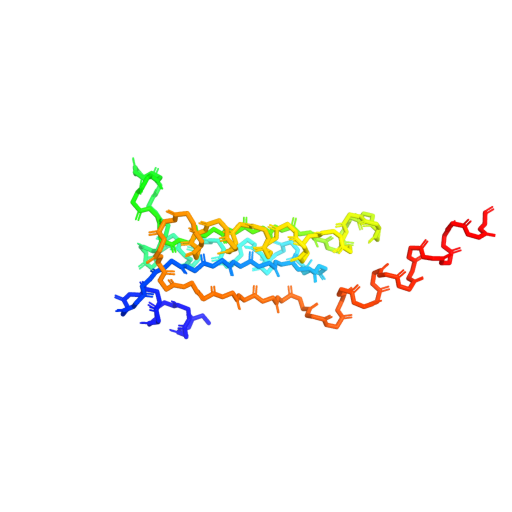1 -2.803 1.00 88.56 90 ASP A C 1
ATOM 695 O O . ASP A 1 90 ? 6.698 5.702 -2.339 1.00 88.56 90 ASP A O 1
ATOM 699 N N . ASN A 1 91 ? 7.103 7.117 -3.947 1.00 88.00 91 ASN A N 1
ATOM 700 C CA . ASN A 1 91 ? 6.974 8.341 -4.722 1.00 88.00 91 ASN A CA 1
ATOM 701 C C . ASN A 1 91 ? 6.314 8.071 -6.082 1.00 88.00 91 ASN A C 1
ATOM 703 O O . ASN A 1 91 ? 6.769 7.229 -6.861 1.00 88.00 91 ASN A O 1
ATOM 707 N N . ILE A 1 92 ? 5.272 8.834 -6.430 1.00 87.00 92 ILE A N 1
ATOM 708 C CA . ILE A 1 92 ? 4.562 8.673 -7.712 1.00 87.00 92 ILE A CA 1
ATOM 709 C C . ILE A 1 92 ? 5.477 8.863 -8.935 1.00 87.00 92 ILE A C 1
ATOM 711 O O . ILE A 1 92 ? 5.287 8.224 -9.970 1.00 87.00 92 ILE A O 1
ATOM 715 N N . PHE A 1 93 ? 6.538 9.665 -8.822 1.00 89.00 93 PHE A N 1
ATOM 716 C CA . PHE A 1 93 ? 7.534 9.797 -9.887 1.00 89.00 93 PHE A CA 1
ATOM 717 C C . PHE A 1 93 ? 8.304 8.486 -10.120 1.00 89.00 93 PHE A C 1
ATOM 719 O O . PHE A 1 93 ? 8.597 8.112 -11.260 1.00 89.00 93 PHE A O 1
ATOM 726 N N . ARG A 1 94 ? 8.601 7.741 -9.048 1.00 86.94 94 ARG A N 1
ATOM 727 C CA . ARG A 1 94 ? 9.316 6.457 -9.122 1.00 86.94 94 ARG A CA 1
ATOM 728 C C . ARG A 1 94 ? 8.478 5.370 -9.777 1.00 86.94 94 ARG A C 1
ATOM 730 O O . ARG A 1 94 ? 9.055 4.499 -10.423 1.00 86.94 94 ARG A O 1
ATOM 737 N N . PHE A 1 95 ? 7.153 5.450 -9.679 1.00 86.44 95 PHE A N 1
ATOM 738 C CA . PHE A 1 95 ? 6.243 4.576 -10.420 1.00 86.44 95 PHE A CA 1
ATOM 739 C C . PHE A 1 95 ? 6.436 4.724 -11.938 1.00 86.44 95 PHE A C 1
ATOM 741 O O . PHE A 1 95 ? 6.670 3.735 -12.635 1.00 86.44 95 PHE A O 1
ATOM 748 N N . VAL A 1 96 ? 6.444 5.963 -12.445 1.00 87.69 96 VAL A N 1
ATOM 749 C CA . VAL A 1 96 ? 6.678 6.247 -13.874 1.00 87.69 96 VAL A CA 1
ATOM 750 C C . VAL A 1 96 ? 8.097 5.850 -14.291 1.00 87.69 96 VAL A C 1
ATOM 752 O O . VAL A 1 96 ? 8.293 5.232 -1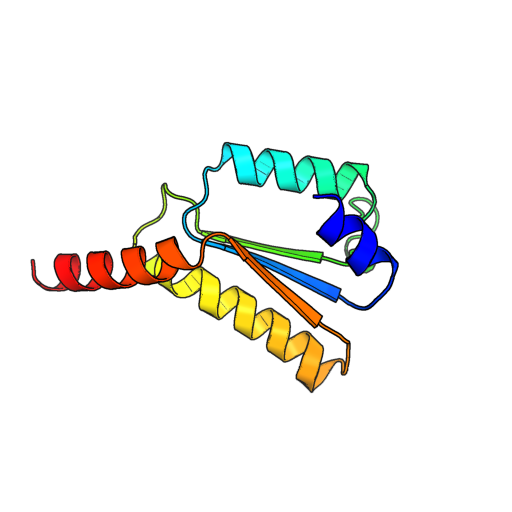5.337 1.00 87.69 96 VAL A O 1
ATOM 755 N N . GLN A 1 97 ? 9.099 6.143 -13.458 1.00 86.88 97 GLN A N 1
ATOM 756 C CA . GLN A 1 97 ? 10.484 5.759 -13.734 1.00 86.88 97 GLN A CA 1
ATOM 757 C C . GLN A 1 97 ? 10.657 4.232 -13.818 1.00 86.88 97 GLN A C 1
ATOM 759 O O . GLN A 1 97 ? 11.370 3.736 -14.693 1.00 86.88 97 GLN A O 1
ATOM 764 N N . ALA A 1 98 ? 10.015 3.484 -12.916 1.00 84.19 98 ALA A N 1
ATOM 765 C CA . ALA A 1 98 ? 10.057 2.026 -12.894 1.00 84.19 98 ALA A CA 1
ATOM 766 C C . ALA A 1 98 ? 9.397 1.419 -14.140 1.00 84.19 98 ALA A C 1
ATOM 768 O O . ALA A 1 98 ? 9.957 0.491 -14.725 1.00 84.19 98 ALA A O 1
ATOM 769 N N . LEU A 1 99 ? 8.275 1.992 -14.593 1.00 84.88 99 LEU A N 1
ATOM 770 C CA . LEU A 1 99 ? 7.630 1.627 -15.858 1.00 84.88 99 LEU A CA 1
ATOM 771 C C . LEU A 1 99 ? 8.590 1.790 -17.045 1.00 84.88 99 LEU A C 1
ATOM 773 O O . LEU A 1 99 ? 8.776 0.852 -17.821 1.00 84.88 99 LEU A O 1
ATOM 777 N N . ILE A 1 100 ? 9.231 2.955 -17.167 1.00 85.88 100 ILE A N 1
ATOM 778 C CA . ILE A 1 100 ? 10.171 3.225 -18.264 1.00 85.88 100 ILE A CA 1
ATOM 779 C C . ILE A 1 100 ? 11.327 2.220 -18.221 1.00 85.88 100 ILE A C 1
ATOM 781 O O . ILE A 1 100 ? 11.616 1.572 -19.223 1.00 85.88 100 ILE A O 1
ATOM 785 N N . LEU A 1 101 ? 11.954 2.029 -17.058 1.00 80.94 101 LEU A N 1
ATOM 786 C CA . LEU A 1 101 ? 13.084 1.109 -16.917 1.00 80.94 101 LEU A CA 1
ATOM 787 C C . LEU A 1 101 ? 12.698 -0.346 -17.238 1.00 80.94 101 LEU A C 1
ATOM 789 O O . LEU A 1 101 ? 13.475 -1.063 -17.866 1.00 80.94 101 LEU A O 1
ATOM 793 N N . SER A 1 102 ? 11.491 -0.768 -16.856 1.00 80.81 102 SER A N 1
ATOM 794 C CA . SER A 1 102 ? 10.970 -2.098 -17.186 1.00 80.81 102 SER A CA 1
ATOM 795 C C . SER A 1 102 ? 10.823 -2.305 -18.698 1.00 80.81 102 SER A C 1
ATOM 797 O O . SER A 1 102 ? 11.130 -3.388 -19.193 1.00 80.81 102 SER A O 1
ATOM 799 N N . LEU A 1 103 ? 10.380 -1.283 -19.439 1.00 81.94 103 LEU A N 1
ATOM 800 C CA . LEU A 1 103 ? 10.259 -1.347 -20.901 1.00 81.94 103 LEU A CA 1
ATOM 801 C C . LEU A 1 103 ? 11.624 -1.443 -21.592 1.00 81.94 103 LEU A C 1
ATOM 803 O O . LEU A 1 103 ? 11.757 -2.168 -22.576 1.00 81.94 103 LEU A O 1
ATOM 807 N N . TYR A 1 104 ? 12.638 -0.746 -21.072 1.00 79.31 104 TYR A N 1
ATOM 808 C CA . TYR A 1 104 ? 14.005 -0.845 -21.592 1.00 79.31 104 TYR A CA 1
ATOM 809 C C . TYR A 1 104 ? 14.610 -2.235 -21.365 1.00 79.31 104 TYR A C 1
ATOM 811 O O . TYR A 1 104 ? 15.225 -2.778 -22.278 1.00 79.31 104 TYR A O 1
ATOM 819 N N . LEU A 1 105 ? 14.400 -2.834 -20.189 1.00 75.44 105 LEU A N 1
ATOM 820 C CA . LEU A 1 105 ? 14.919 -4.171 -19.874 1.00 75.44 105 LEU A CA 1
ATOM 821 C C . LEU A 1 105 ? 14.251 -5.291 -20.680 1.00 75.44 105 LEU A C 1
ATOM 823 O O . LEU A 1 105 ? 14.916 -6.263 -20.991 1.00 75.44 105 LEU A O 1
ATOM 827 N N . CYS A 1 106 ? 12.973 -5.159 -21.053 1.00 67.75 106 CYS A N 1
ATOM 828 C CA . CYS A 1 106 ? 12.301 -6.133 -21.930 1.00 67.75 106 CYS A CA 1
ATOM 829 C C . CYS A 1 106 ? 12.734 -6.051 -23.404 1.00 67.75 106 CYS A C 1
ATOM 831 O O . CYS A 1 106 ? 12.322 -6.886 -24.206 1.00 67.75 106 CYS A O 1
ATOM 833 N N . ARG A 1 107 ? 13.492 -5.016 -23.787 1.00 59.75 107 ARG A N 1
ATOM 834 C CA . ARG A 1 107 ? 14.016 -4.835 -25.150 1.00 59.75 107 ARG A CA 1
ATOM 835 C C . ARG A 1 107 ? 15.446 -5.354 -25.329 1.00 59.75 107 ARG A C 1
ATOM 837 O O . ARG A 1 107 ? 15.933 -5.316 -26.458 1.00 59.75 107 ARG A O 1
ATOM 844 N N . LEU A 1 108 ? 16.094 -5.786 -24.249 1.00 54.00 108 LEU A N 1
ATOM 845 C CA . LEU A 1 108 ? 17.395 -6.459 -24.240 1.00 54.00 108 LEU A CA 1
ATOM 846 C C . LEU A 1 108 ? 17.185 -7.970 -24.134 1.00 54.00 108 LEU A C 1
ATOM 848 O O . LEU A 1 108 ? 17.986 -8.695 -24.759 1.00 54.00 108 LEU A O 1
#

Sequence (108 aa):
MELINNIAKAHGVSVFGGVGERTREGNDLYMEMKESGVINEQNIAESKVALVYGQMNELPGARMRVGLTALTMAEYFRDVNEQDVLLFIDNIFRFVQALILSLYLCRL

InterPro domains:
  IPR000194 ATPase, F1/V1/A1 complex, alpha/beta subunit, nucleotide-binding domain [PF00006] (3-99)
  IPR027417 P-loop containing nucleoside triphosphate hydrolase [G3DSA:3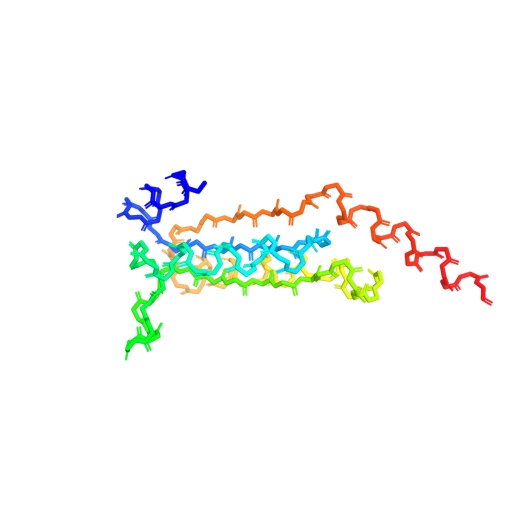.40.50.300] (1-106)
  IPR027417 P-loop containing nucleoside triphosphate hydrolase [SSF52540] (1-99)
  IPR050053 ATPase alpha/beta chains [PTHR15184] (1-98)

Organism: NCBI:txid360336

Secondary structure (DSSP, 8-state):
-HHHHHHHHHSSEEEEEEES--HHHHHHHHHHHHHTTSS-SS-GGG--EEEEEE-TTS-HHHHHHHHHHHHHHHHHHHHTS---EEEEEETHHHHHHHHHHHHHHTT-